Protein AF-A0AA37WNG5-F1 (afdb_monomer)

Structure (mmCIF, N/CA/C/O backbone):
data_AF-A0AA37WNG5-F1
#
_entry.id   AF-A0AA37WNG5-F1
#
loop_
_atom_site.group_PDB
_atom_site.id
_atom_site.type_symbol
_atom_site.label_atom_id
_atom_site.label_alt_id
_atom_site.label_comp_id
_atom_site.label_asym_id
_atom_site.label_entity_id
_atom_site.label_seq_id
_atom_site.pdbx_PDB_ins_code
_atom_site.Cartn_x
_atom_site.Cartn_y
_atom_site.Cartn_z
_atom_site.occupancy
_atom_site.B_iso_or_equiv
_atom_site.auth_seq_id
_atom_site.auth_comp_id
_atom_site.auth_asym_id
_atom_site.auth_atom_id
_atom_site.pdbx_PDB_model_num
ATOM 1 N N . MET A 1 1 ? 24.588 -10.123 -19.146 1.00 79.12 1 MET A N 1
ATOM 2 C CA . MET A 1 1 ? 23.438 -10.055 -18.215 1.00 79.12 1 MET A CA 1
ATOM 3 C C . MET A 1 1 ? 22.133 -10.043 -18.999 1.00 79.12 1 MET A C 1
ATOM 5 O O . MET A 1 1 ? 22.092 -9.426 -20.056 1.00 79.12 1 MET A O 1
ATOM 9 N N . TYR A 1 2 ? 21.085 -10.699 -18.495 1.00 84.25 2 TYR A N 1
ATOM 10 C CA . TYR A 1 2 ? 19.779 -10.773 -19.156 1.00 84.25 2 TYR A CA 1
ATOM 11 C C . TYR A 1 2 ? 18.662 -10.291 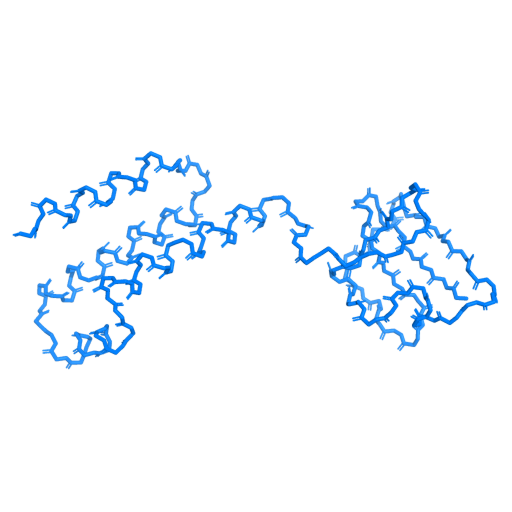-18.238 1.00 84.25 2 TYR A C 1
ATOM 13 O O . TYR A 1 2 ? 18.552 -10.750 -17.096 1.00 84.25 2 TYR A O 1
ATOM 21 N N . ILE A 1 3 ? 17.799 -9.425 -18.762 1.00 86.94 3 ILE A N 1
ATOM 22 C CA . ILE A 1 3 ? 16.523 -9.097 -18.126 1.00 86.94 3 ILE A CA 1
ATOM 23 C C . ILE A 1 3 ? 15.372 -9.620 -18.979 1.00 86.94 3 ILE A C 1
ATOM 25 O O . ILE A 1 3 ? 15.441 -9.645 -20.210 1.00 86.94 3 ILE A O 1
ATOM 29 N N . PHE A 1 4 ? 14.308 -10.025 -18.304 1.00 88.69 4 PHE A N 1
ATOM 30 C CA . PHE A 1 4 ? 13.057 -10.422 -18.918 1.00 88.69 4 PHE A CA 1
ATOM 31 C C . PHE A 1 4 ? 12.017 -9.347 -18.656 1.00 88.69 4 PHE A C 1
ATOM 33 O O . PHE A 1 4 ? 11.759 -9.002 -17.505 1.00 88.69 4 PHE A O 1
ATOM 40 N N . ILE A 1 5 ? 11.409 -8.843 -19.718 1.00 88.38 5 ILE A N 1
ATOM 41 C CA . ILE A 1 5 ? 10.372 -7.822 -19.653 1.00 88.38 5 ILE A CA 1
ATOM 42 C C . ILE A 1 5 ? 9.049 -8.492 -19.987 1.00 88.38 5 ILE A C 1
ATOM 44 O O . ILE A 1 5 ? 8.851 -9.009 -21.091 1.00 88.38 5 ILE A O 1
ATOM 48 N N . ASN A 1 6 ? 8.155 -8.489 -19.012 1.00 87.00 6 ASN A N 1
ATOM 49 C CA . ASN A 1 6 ? 6.788 -8.953 -19.160 1.00 87.00 6 ASN A CA 1
ATOM 50 C C . ASN A 1 6 ? 5.958 -7.978 -20.024 1.00 87.00 6 ASN A C 1
ATOM 52 O O . ASN A 1 6 ? 6.341 -6.816 -20.189 1.00 87.00 6 ASN A O 1
ATOM 56 N N . PRO A 1 7 ? 4.791 -8.403 -20.543 1.00 83.00 7 PRO A N 1
ATOM 57 C CA . PRO A 1 7 ? 3.894 -7.530 -21.309 1.00 83.00 7 PRO A CA 1
ATOM 58 C C . PRO A 1 7 ? 3.407 -6.288 -20.547 1.00 83.00 7 PRO A C 1
ATOM 60 O O . PRO A 1 7 ? 3.058 -5.285 -21.160 1.00 83.00 7 PRO A O 1
ATOM 63 N N . ASP A 1 8 ? 3.389 -6.346 -19.215 1.00 80.69 8 ASP A N 1
ATOM 64 C CA . ASP A 1 8 ? 3.041 -5.238 -18.316 1.00 80.69 8 ASP A CA 1
ATOM 65 C C . ASP A 1 8 ? 4.250 -4.350 -17.947 1.00 80.69 8 ASP A C 1
ATOM 67 O O . ASP A 1 8 ? 4.184 -3.555 -17.007 1.00 80.69 8 ASP A O 1
ATOM 71 N N . ASN A 1 9 ? 5.363 -4.507 -18.671 1.00 85.56 9 ASN A N 1
ATOM 72 C CA . ASN A 1 9 ? 6.658 -3.863 -18.447 1.00 85.56 9 ASN A CA 1
ATOM 73 C C . ASN A 1 9 ? 7.329 -4.192 -17.103 1.00 85.56 9 ASN A C 1
ATOM 75 O O . ASN A 1 9 ? 8.315 -3.543 -16.744 1.00 85.56 9 ASN A O 1
ATOM 79 N N . SER A 1 10 ? 6.854 -5.199 -16.358 1.00 85.25 10 SER A N 1
ATOM 80 C CA . SER A 1 10 ? 7.581 -5.715 -15.193 1.00 85.25 10 SER A CA 1
ATOM 81 C C . SER A 1 10 ? 8.849 -6.455 -15.586 1.00 85.25 10 SER A C 1
ATOM 83 O O . SER A 1 10 ? 8.888 -7.199 -16.567 1.00 85.25 10 SER A O 1
ATOM 85 N N . VAL A 1 11 ? 9.913 -6.192 -14.827 1.00 86.38 11 VAL A N 1
ATOM 86 C CA . VAL A 1 11 ? 11.249 -6.708 -15.103 1.00 86.38 11 VAL A CA 1
ATOM 87 C C . VAL A 1 11 ? 11.557 -7.837 -14.131 1.00 86.38 11 VAL A C 1
ATOM 89 O O . VAL A 1 11 ? 11.653 -7.641 -12.924 1.00 86.38 11 VAL A O 1
ATOM 92 N N . ASN A 1 12 ? 11.752 -9.026 -14.684 1.00 83.19 12 ASN A N 1
ATOM 93 C CA . ASN A 1 12 ? 12.340 -10.172 -14.007 1.00 83.19 12 ASN A CA 1
ATOM 94 C C . ASN A 1 12 ? 13.806 -10.312 -14.444 1.00 83.19 12 ASN A C 1
ATOM 96 O O . ASN A 1 12 ? 14.197 -9.841 -15.511 1.00 83.19 12 ASN A O 1
ATOM 100 N N . TYR A 1 13 ? 14.641 -10.977 -13.649 1.00 76.88 13 TYR A N 1
ATOM 101 C CA . TYR A 1 13 ? 16.070 -11.100 -13.951 1.00 76.88 13 TYR A CA 1
ATOM 102 C C . TYR A 1 13 ? 16.593 -12.531 -13.778 1.00 76.88 13 TYR A C 1
ATOM 104 O O . TYR A 1 13 ? 16.245 -13.230 -12.826 1.00 76.88 13 TYR A O 1
ATOM 112 N N . ALA A 1 14 ? 17.460 -12.978 -14.698 1.00 59.41 14 ALA A N 1
ATOM 113 C CA . ALA A 1 14 ? 18.185 -14.251 -14.593 1.00 59.41 14 ALA A CA 1
ATOM 114 C C . ALA A 1 14 ? 19.693 -14.037 -14.419 1.00 59.41 14 ALA A C 1
ATOM 116 O O . ALA A 1 14 ? 20.419 -13.905 -15.402 1.00 59.41 14 ALA A O 1
ATOM 117 N N . ASN A 1 15 ? 20.096 -14.006 -13.142 1.00 59.38 15 ASN A N 1
ATOM 118 C CA . ASN A 1 15 ? 21.279 -14.536 -12.415 1.00 59.38 15 ASN A CA 1
ATOM 119 C C . ASN A 1 15 ? 21.589 -13.573 -11.240 1.00 59.38 15 ASN A C 1
ATOM 121 O O . ASN A 1 15 ? 20.925 -12.551 -11.120 1.00 59.38 15 ASN A O 1
ATOM 125 N N . ASN A 1 16 ? 22.466 -13.830 -10.260 1.00 53.22 16 ASN A N 1
ATOM 126 C CA . ASN A 1 16 ? 22.386 -14.942 -9.290 1.00 53.22 16 ASN A CA 1
ATOM 127 C C . ASN A 1 16 ? 21.076 -14.920 -8.430 1.00 53.22 16 ASN A C 1
ATOM 129 O O . ASN A 1 16 ? 21.083 -15.317 -7.270 1.00 53.22 16 ASN A O 1
ATOM 133 N N . HIS A 1 17 ? 19.956 -14.529 -9.061 1.00 53.19 17 HIS A N 1
ATOM 134 C CA . HIS A 1 17 ? 18.540 -14.883 -8.843 1.00 53.19 17 HIS A CA 1
ATOM 135 C C . HIS A 1 17 ? 17.791 -14.214 -7.673 1.00 53.19 17 HIS A C 1
ATOM 137 O O . HIS A 1 17 ? 18.247 -14.234 -6.535 1.00 53.19 17 HIS A O 1
ATOM 143 N N . PRO A 1 18 ? 16.591 -13.653 -7.948 1.00 49.00 18 PRO A N 1
ATOM 144 C CA . PRO A 1 18 ? 15.394 -14.487 -8.107 1.00 49.00 18 PRO A CA 1
ATOM 145 C C . PRO A 1 18 ? 14.691 -14.376 -9.471 1.00 49.00 18 PRO A C 1
ATOM 147 O O . PRO A 1 18 ? 14.339 -13.299 -9.937 1.00 49.00 18 PRO A O 1
ATOM 150 N N . VAL A 1 19 ? 14.376 -15.552 -10.019 1.00 54.31 19 VAL A N 1
ATOM 151 C CA . VAL A 1 19 ? 13.131 -15.840 -10.752 1.00 54.31 19 VAL A CA 1
ATOM 152 C C . VAL A 1 19 ? 12.179 -16.316 -9.638 1.00 54.31 19 VAL A C 1
ATOM 154 O O . VAL A 1 19 ? 12.564 -17.184 -8.863 1.00 54.31 19 VAL A O 1
ATOM 157 N N . ASN A 1 20 ? 10.990 -15.774 -9.379 1.00 56.88 20 ASN A N 1
ATOM 158 C CA . ASN A 1 20 ? 9.852 -15.722 -10.283 1.00 56.88 20 ASN A CA 1
ATOM 159 C C . ASN A 1 20 ? 8.750 -14.832 -9.656 1.00 56.88 20 ASN A C 1
ATOM 161 O O . ASN A 1 20 ? 7.797 -15.349 -9.067 1.00 56.88 20 ASN A O 1
ATOM 165 N N . TRP A 1 21 ? 8.872 -13.501 -9.719 1.00 54.78 21 TRP A N 1
ATOM 166 C CA . TRP A 1 21 ? 7.716 -12.646 -9.432 1.00 54.78 21 TRP A CA 1
ATOM 167 C C . TRP A 1 21 ? 6.957 -12.445 -10.744 1.00 54.78 21 TRP A C 1
ATOM 169 O O . TRP A 1 21 ? 7.257 -11.555 -11.534 1.00 54.78 21 TRP A O 1
ATOM 179 N N . HIS A 1 22 ? 5.977 -13.319 -10.985 1.00 67.69 22 HIS A N 1
ATOM 180 C CA . HIS A 1 22 ? 5.008 -13.160 -12.073 1.00 67.69 22 HIS A CA 1
ATOM 181 C C . HIS A 1 22 ? 5.631 -13.160 -13.489 1.00 67.69 22 HIS A C 1
ATOM 183 O O . HIS A 1 22 ? 5.378 -12.266 -14.293 1.00 67.69 22 HIS A O 1
ATOM 189 N N . LEU A 1 23 ? 6.463 -14.154 -13.823 1.00 74.19 23 LEU A N 1
ATOM 190 C CA . LEU A 1 23 ? 6.971 -14.302 -15.192 1.00 74.19 23 LEU A CA 1
ATOM 191 C C . LEU A 1 23 ? 5.853 -14.769 -16.142 1.00 74.19 23 LEU A C 1
ATOM 193 O O . LEU A 1 23 ? 5.313 -15.871 -15.993 1.00 74.19 23 LEU A O 1
ATOM 197 N N . PHE A 1 24 ? 5.538 -13.960 -17.151 1.00 72.00 24 PHE A N 1
ATOM 198 C CA . PHE A 1 24 ? 4.624 -14.350 -18.222 1.00 72.00 24 PHE A CA 1
ATOM 199 C C . PHE A 1 24 ? 5.386 -15.149 -19.283 1.00 72.00 24 PHE A C 1
ATOM 201 O O . PHE A 1 24 ? 6.458 -14.752 -19.722 1.00 72.00 24 PHE A O 1
ATOM 208 N N . HIS A 1 25 ? 4.846 -16.292 -19.706 1.00 73.62 25 HIS A N 1
ATOM 209 C CA . HIS A 1 25 ? 5.500 -17.135 -20.719 1.00 73.62 25 HIS A CA 1
ATOM 210 C C . HIS A 1 25 ? 5.160 -16.692 -22.152 1.00 73.62 25 HIS A C 1
ATOM 212 O O . HIS A 1 25 ? 5.855 -17.057 -23.096 1.00 73.62 25 HIS A O 1
ATOM 218 N N . GLU A 1 26 ? 4.114 -15.880 -22.310 1.00 76.25 26 GLU A N 1
ATOM 219 C CA . GLU A 1 26 ? 3.682 -15.305 -23.582 1.00 76.25 26 GLU A CA 1
ATOM 220 C C . GLU A 1 26 ? 3.963 -13.799 -23.607 1.00 76.25 26 GLU A C 1
ATOM 222 O O . GLU A 1 26 ? 3.748 -13.101 -22.618 1.00 76.25 26 GLU A O 1
ATOM 227 N N . GLY A 1 27 ? 4.459 -13.293 -24.742 1.00 78.88 27 GLY A N 1
ATOM 228 C CA . GLY A 1 27 ? 4.774 -11.869 -24.920 1.00 78.88 27 GLY A CA 1
ATOM 229 C C . GLY A 1 27 ? 6.012 -11.377 -24.158 1.00 78.88 27 GLY A C 1
ATOM 230 O O . GLY A 1 27 ? 6.262 -10.174 -24.122 1.00 78.88 27 GLY A O 1
ATOM 231 N N . LEU A 1 28 ? 6.790 -12.291 -23.570 1.00 85.44 28 LEU A N 1
ATOM 232 C CA . LEU A 1 28 ? 8.033 -11.974 -22.878 1.00 85.44 28 LEU A CA 1
ATOM 233 C C . LEU A 1 28 ? 9.088 -11.452 -23.854 1.00 85.44 28 LEU A C 1
ATOM 235 O O . LEU A 1 28 ? 9.323 -12.040 -24.914 1.00 85.44 28 LEU A O 1
ATOM 239 N N . ARG A 1 29 ? 9.777 -10.384 -23.461 1.00 87.94 29 ARG A N 1
ATOM 240 C CA . ARG A 1 29 ? 10.912 -9.837 -24.204 1.00 87.94 29 ARG A CA 1
ATOM 241 C C . ARG A 1 29 ? 12.195 -10.039 -23.419 1.00 87.94 29 ARG A C 1
ATOM 243 O O . ARG A 1 29 ? 12.242 -9.802 -22.216 1.00 87.94 29 ARG A O 1
ATOM 250 N N . LEU A 1 30 ? 13.231 -10.490 -24.114 1.00 87.62 30 LEU A N 1
ATOM 251 C CA . LEU A 1 30 ? 14.564 -10.684 -23.562 1.00 87.62 30 LEU A CA 1
ATOM 252 C C . LEU A 1 30 ? 15.454 -9.538 -24.031 1.00 87.62 30 LEU A C 1
ATOM 254 O O . LEU A 1 30 ? 15.569 -9.316 -25.236 1.00 87.62 30 LEU A O 1
ATOM 258 N N . ILE A 1 31 ? 16.101 -8.851 -23.091 1.00 87.88 31 ILE A N 1
ATOM 259 C CA . ILE A 1 31 ? 17.141 -7.870 -23.407 1.00 87.88 31 ILE A CA 1
ATOM 260 C C . ILE A 1 31 ? 18.465 -8.350 -22.828 1.00 87.88 31 ILE A C 1
ATOM 262 O O . ILE A 1 31 ? 18.566 -8.691 -21.645 1.00 87.88 31 ILE A O 1
ATOM 266 N N . GLU A 1 32 ? 19.476 -8.382 -23.691 1.00 86.69 32 GLU A N 1
ATOM 267 C CA . GLU A 1 32 ? 20.839 -8.771 -23.358 1.00 86.69 32 GLU A CA 1
ATOM 268 C C . GLU A 1 32 ? 21.732 -7.539 -23.199 1.00 86.69 32 GLU A C 1
ATOM 270 O O . GLU A 1 32 ? 21.809 -6.678 -24.074 1.00 86.69 32 GLU A O 1
ATOM 275 N N . PHE A 1 33 ? 22.457 -7.503 -22.085 1.00 85.19 33 PHE A N 1
ATOM 276 C CA . PHE A 1 33 ? 23.516 -6.543 -21.807 1.00 85.19 33 PHE A CA 1
ATOM 277 C C . PHE A 1 33 ? 24.850 -7.298 -21.724 1.00 85.19 33 PHE A C 1
ATOM 279 O O . PHE A 1 33 ? 25.148 -7.881 -20.676 1.00 85.19 33 PHE A O 1
ATOM 286 N N . PRO A 1 34 ? 25.638 -7.348 -22.813 1.00 80.75 34 PRO A N 1
ATOM 287 C CA . PRO A 1 34 ? 26.816 -8.215 -22.900 1.00 80.75 34 PRO A CA 1
ATOM 288 C C . PRO A 1 34 ? 27.965 -7.799 -21.969 1.00 80.75 34 PRO A C 1
ATOM 290 O O . PRO A 1 34 ? 28.730 -8.657 -21.544 1.00 80.75 34 PRO A O 1
ATOM 293 N N . GLU A 1 35 ? 28.054 -6.518 -21.598 1.00 85.19 35 GLU A N 1
ATOM 294 C CA . GLU A 1 35 ? 29.170 -5.956 -20.813 1.00 85.19 35 GLU A CA 1
ATOM 295 C C . GLU A 1 35 ? 28.726 -5.288 -19.499 1.00 85.19 35 GLU A C 1
ATOM 297 O O . GLU A 1 35 ? 29.477 -4.504 -18.928 1.00 85.19 35 GLU A O 1
ATOM 302 N N . LYS A 1 36 ? 27.501 -5.556 -19.025 1.00 83.94 36 LYS A N 1
ATOM 303 C CA . LYS A 1 36 ? 26.988 -4.997 -17.763 1.00 83.94 36 LYS A CA 1
ATOM 304 C C . LYS A 1 36 ? 26.659 -6.087 -16.754 1.00 83.94 36 LYS A C 1
ATOM 306 O O . LYS A 1 36 ? 26.110 -7.132 -17.118 1.00 83.94 36 LYS A O 1
ATOM 311 N N . GLU A 1 37 ? 26.908 -5.794 -15.487 1.00 84.12 37 GLU A N 1
ATOM 312 C CA . GLU A 1 37 ? 26.489 -6.590 -14.335 1.00 84.12 37 GLU A CA 1
ATOM 313 C C . GLU A 1 37 ? 25.042 -6.275 -13.911 1.00 84.12 37 GLU A C 1
ATOM 315 O O . GLU A 1 37 ? 24.493 -5.216 -14.224 1.00 84.12 37 GLU A O 1
ATOM 320 N N . LEU A 1 38 ? 24.409 -7.183 -13.151 1.00 79.00 38 LEU A N 1
ATOM 321 C CA . LEU A 1 38 ? 23.027 -7.014 -12.654 1.00 79.00 38 LEU A CA 1
ATOM 322 C C . LEU A 1 38 ? 22.838 -5.671 -11.933 1.00 79.00 38 LEU A C 1
ATOM 324 O O . LEU A 1 38 ? 21.873 -4.962 -12.205 1.00 79.00 38 LEU A O 1
ATOM 328 N N . PHE A 1 39 ? 23.767 -5.308 -11.045 1.00 80.69 39 PHE A N 1
ATOM 329 C CA . PHE A 1 39 ? 23.694 -4.066 -10.273 1.00 80.69 39 PHE A CA 1
ATOM 330 C C . PHE A 1 39 ? 23.826 -2.810 -11.151 1.00 80.69 39 PHE A C 1
ATOM 332 O O . PHE A 1 39 ? 23.270 -1.766 -10.832 1.00 80.69 39 PHE A O 1
ATOM 339 N N . GLU A 1 40 ? 24.510 -2.882 -12.289 1.00 83.12 40 GLU A N 1
ATOM 340 C CA . GLU A 1 40 ? 24.621 -1.734 -13.199 1.00 83.12 40 GLU A CA 1
ATOM 341 C C . GLU A 1 40 ? 23.328 -1.496 -13.987 1.00 83.12 40 GLU A C 1
ATOM 343 O O . GLU A 1 40 ? 23.053 -0.373 -14.406 1.00 83.12 40 GLU A O 1
ATOM 348 N N . VAL A 1 41 ? 22.532 -2.552 -14.182 1.00 85.12 41 VAL A N 1
ATOM 349 C CA . VAL A 1 41 ? 21.280 -2.512 -14.949 1.00 85.12 41 VAL A CA 1
ATOM 350 C C . VAL A 1 41 ? 20.074 -2.284 -14.039 1.00 85.12 41 VAL A C 1
ATOM 352 O O . VAL A 1 41 ? 19.274 -1.389 -14.289 1.00 85.12 41 VAL A O 1
ATOM 355 N N . VAL A 1 42 ? 19.944 -3.086 -12.982 1.00 83.12 42 VAL A N 1
ATOM 356 C CA . VAL A 1 42 ? 18.782 -3.121 -12.076 1.00 83.12 42 VAL A CA 1
ATOM 357 C C . VAL A 1 42 ? 19.066 -2.398 -10.756 1.00 83.12 42 VAL A C 1
ATOM 359 O O . VAL A 1 42 ? 18.133 -2.038 -10.042 1.00 83.12 42 VAL A O 1
ATOM 362 N N . LYS A 1 43 ? 20.337 -2.115 -10.435 1.00 83.62 43 LYS A N 1
ATOM 363 C CA . LYS A 1 43 ? 20.750 -1.518 -9.152 1.00 83.62 43 LYS A CA 1
ATOM 364 C C . LYS A 1 43 ? 20.331 -2.437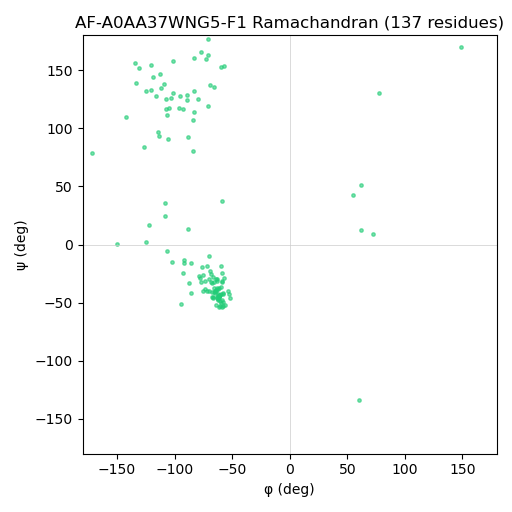 -8.001 1.00 83.62 43 LYS A C 1
ATOM 366 O O . LYS A 1 43 ? 20.562 -3.640 -8.079 1.00 83.62 43 LYS A O 1
ATOM 371 N N . ASP A 1 44 ? 19.739 -1.882 -6.952 1.00 81.00 44 ASP A N 1
ATOM 372 C CA . ASP A 1 44 ? 19.226 -2.616 -5.788 1.00 81.00 44 ASP A CA 1
ATOM 373 C C . ASP A 1 44 ? 17.684 -2.639 -5.787 1.00 81.00 44 ASP A C 1
ATOM 375 O O . ASP A 1 44 ? 17.041 -2.472 -4.754 1.00 81.00 44 ASP A O 1
ATOM 379 N N . ILE A 1 45 ? 17.075 -2.731 -6.978 1.00 79.44 45 ILE A N 1
ATOM 380 C CA . ILE A 1 45 ? 15.619 -2.704 -7.161 1.00 79.44 45 ILE A CA 1
ATOM 381 C C . ILE A 1 45 ? 15.088 -4.149 -7.163 1.00 79.44 45 ILE A C 1
ATOM 383 O O . ILE A 1 45 ? 15.429 -4.909 -8.071 1.00 79.44 45 ILE A O 1
ATOM 387 N N . PRO A 1 46 ? 14.235 -4.540 -6.198 1.00 77.75 46 PRO A N 1
ATOM 388 C CA . PRO A 1 46 ? 13.576 -5.850 -6.197 1.00 77.75 46 PRO A CA 1
ATOM 389 C C . PRO A 1 46 ? 12.702 -6.076 -7.447 1.00 77.75 46 PRO A C 1
ATOM 391 O O . PRO A 1 46 ? 12.159 -5.097 -7.974 1.00 77.75 46 PRO A O 1
ATOM 394 N N . PRO A 1 47 ? 12.473 -7.326 -7.914 1.00 79.38 47 PRO A N 1
ATOM 395 C CA . PRO A 1 47 ? 11.734 -7.560 -9.157 1.00 79.38 47 PRO A CA 1
ATOM 396 C C . PRO A 1 47 ? 10.283 -7.066 -9.078 1.00 79.38 47 PRO A C 1
ATOM 398 O O . PRO A 1 47 ? 9.718 -6.625 -10.078 1.00 79.38 47 PRO A O 1
ATOM 401 N N . GLU A 1 48 ? 9.673 -7.069 -7.888 1.00 73.69 48 GLU A N 1
ATOM 402 C CA . GLU A 1 48 ? 8.322 -6.542 -7.678 1.00 73.69 48 GLU A CA 1
AT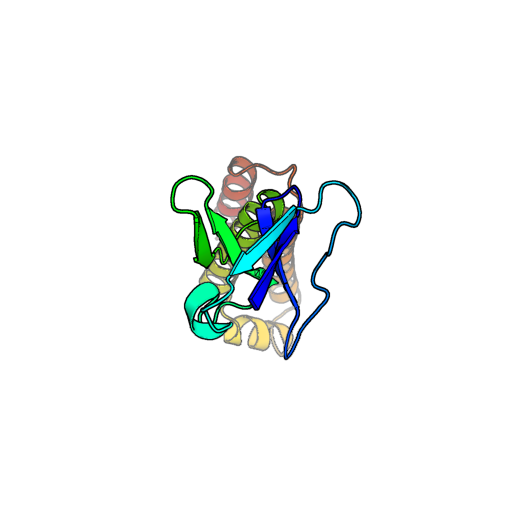OM 403 C C . GLU A 1 48 ? 8.189 -5.057 -8.057 1.00 73.69 48 GLU A C 1
ATOM 405 O O . GLU A 1 48 ? 7.141 -4.647 -8.574 1.00 73.69 48 GLU A O 1
ATOM 410 N N . TYR A 1 49 ? 9.267 -4.285 -7.892 1.00 79.38 49 TYR A N 1
ATOM 411 C CA . TYR A 1 49 ? 9.324 -2.847 -8.152 1.00 79.38 49 TYR A CA 1
ATOM 412 C C . TYR A 1 49 ? 10.108 -2.498 -9.420 1.00 79.38 49 TYR A C 1
ATOM 414 O O . TYR A 1 49 ? 10.125 -1.339 -9.821 1.00 79.38 49 TYR A O 1
ATOM 422 N N . ALA A 1 50 ? 10.745 -3.466 -10.076 1.00 86.19 50 ALA A N 1
ATOM 423 C CA . ALA A 1 50 ? 11.520 -3.224 -11.285 1.00 86.19 50 ALA A CA 1
ATOM 424 C C . ALA A 1 50 ? 10.602 -3.105 -12.512 1.00 86.19 50 ALA A C 1
ATOM 426 O O . ALA A 1 50 ? 9.788 -3.993 -12.801 1.00 86.19 50 ALA A O 1
ATOM 427 N N . ARG A 1 51 ? 10.718 -1.998 -13.247 1.00 86.62 51 ARG A N 1
ATOM 428 C CA . ARG A 1 51 ? 9.984 -1.748 -14.497 1.00 86.62 51 ARG A CA 1
ATOM 429 C C . ARG A 1 51 ? 10.925 -1.273 -15.595 1.00 86.62 51 ARG A C 1
ATOM 431 O O . ARG A 1 51 ? 11.961 -0.684 -15.300 1.00 86.62 51 ARG A O 1
ATOM 438 N N . TRP A 1 52 ? 10.557 -1.554 -16.840 1.00 90.69 52 TRP A N 1
ATOM 439 C CA . TRP A 1 52 ? 11.311 -1.155 -18.026 1.00 90.69 52 TRP A CA 1
ATOM 440 C C . TRP A 1 52 ? 10.770 0.146 -18.618 1.00 90.69 52 TRP A C 1
ATOM 442 O O . TRP A 1 52 ? 9.571 0.248 -18.887 1.00 90.69 52 TRP A O 1
ATOM 452 N N . ASP A 1 53 ? 11.655 1.116 -18.833 1.00 87.12 53 ASP A N 1
ATOM 453 C CA . ASP A 1 53 ? 11.384 2.332 -19.598 1.00 87.12 53 ASP A CA 1
ATOM 454 C C . ASP A 1 53 ? 11.859 2.141 -21.047 1.00 87.12 53 ASP A C 1
ATOM 456 O O . ASP A 1 53 ? 13.048 1.944 -21.297 1.00 87.12 53 ASP A O 1
ATOM 460 N N . GLU A 1 54 ? 10.936 2.190 -22.010 1.00 85.44 54 GLU A N 1
ATOM 461 C CA . GLU A 1 54 ? 11.272 2.022 -23.429 1.00 85.44 54 GLU A CA 1
ATOM 462 C C . GLU A 1 54 ? 11.986 3.220 -24.044 1.00 85.44 54 GLU A C 1
ATOM 464 O O . GLU A 1 54 ? 12.784 3.047 -24.965 1.00 85.44 54 GLU A O 1
ATOM 469 N N . GLU A 1 55 ? 11.705 4.433 -23.580 1.00 83.94 55 GLU A N 1
ATOM 470 C CA . GLU A 1 55 ? 12.305 5.636 -24.153 1.00 83.94 55 GLU A CA 1
ATOM 471 C C . GLU A 1 55 ? 13.756 5.772 -23.696 1.00 83.94 55 GLU A C 1
ATOM 473 O O . GLU A 1 55 ? 14.635 6.119 -24.488 1.00 83.94 55 GLU A O 1
ATOM 478 N N . LEU A 1 56 ? 14.008 5.449 -22.426 1.00 84.88 56 LEU A N 1
ATOM 479 C CA . LEU A 1 56 ? 15.328 5.544 -21.808 1.00 84.88 56 LEU A CA 1
ATOM 480 C C . LEU A 1 56 ? 16.135 4.245 -21.900 1.00 84.88 56 LEU A C 1
ATOM 482 O O . LEU A 1 56 ? 17.349 4.285 -21.724 1.00 84.88 56 LEU A O 1
ATOM 486 N N . GLN A 1 57 ? 15.491 3.116 -22.213 1.00 87.31 57 GLN A N 1
ATOM 487 C CA . GLN A 1 57 ? 16.100 1.779 -22.230 1.00 87.31 57 GLN A CA 1
ATOM 488 C C . GLN A 1 57 ? 16.764 1.427 -20.883 1.00 87.31 57 GLN A C 1
ATOM 490 O O . GLN A 1 57 ? 17.874 0.885 -20.828 1.00 87.31 57 GLN A O 1
ATOM 495 N N . GLU A 1 58 ? 16.084 1.752 -19.780 1.00 88.44 58 GLU A N 1
ATOM 496 C CA . GLU A 1 58 ? 16.590 1.597 -18.413 1.00 88.44 58 GLU A CA 1
ATOM 497 C C . GLU A 1 58 ? 15.554 0.975 -17.465 1.00 88.44 58 GLU A C 1
ATOM 499 O O . GLU A 1 58 ? 14.342 1.062 -17.674 1.00 88.44 58 GLU A O 1
ATOM 504 N N . VAL A 1 59 ? 16.044 0.351 -16.383 1.00 88.06 59 VAL A N 1
ATOM 505 C CA . VAL A 1 59 ? 15.198 -0.150 -15.293 1.00 88.06 59 VAL A CA 1
ATOM 506 C C . VAL A 1 59 ? 15.004 0.941 -14.244 1.00 88.06 59 VAL A C 1
ATOM 508 O O . VAL A 1 59 ? 15.974 1.506 -13.729 1.00 88.06 59 VAL A O 1
ATOM 511 N N . TYR A 1 60 ? 13.751 1.197 -13.878 1.00 86.50 60 TYR A N 1
ATOM 512 C CA . TYR A 1 60 ? 13.393 2.152 -12.832 1.00 86.50 60 TYR A CA 1
ATOM 513 C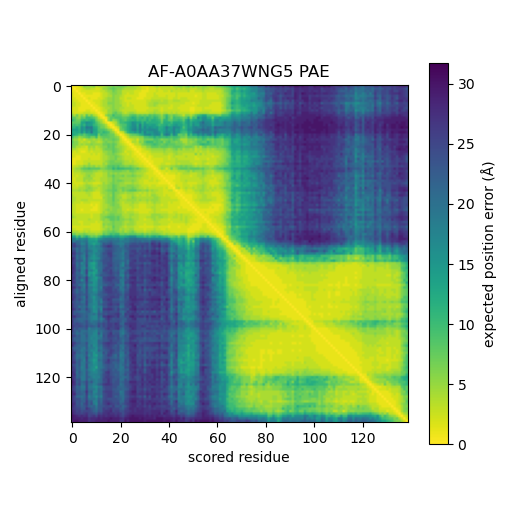 C . TYR A 1 60 ? 12.607 1.490 -11.696 1.00 86.50 60 TYR A C 1
ATOM 515 O O . TYR A 1 60 ? 11.962 0.453 -11.867 1.00 86.50 60 TYR A O 1
ATOM 523 N N . HIS A 1 61 ? 12.695 2.095 -10.507 1.00 83.19 61 HIS A N 1
ATOM 524 C CA . HIS A 1 61 ? 11.995 1.637 -9.312 1.00 83.19 61 HIS A CA 1
ATOM 525 C C . HIS A 1 61 ? 10.576 2.206 -9.325 1.00 83.19 61 HIS A C 1
ATOM 527 O O . HIS A 1 61 ? 10.374 3.395 -9.077 1.00 83.19 61 HIS A O 1
ATOM 533 N N . ALA A 1 62 ? 9.593 1.356 -9.588 1.00 78.94 62 ALA A N 1
ATOM 534 C CA . ALA A 1 62 ? 8.175 1.659 -9.501 1.00 78.94 62 ALA A CA 1
ATOM 535 C C . ALA A 1 62 ? 7.598 0.991 -8.239 1.00 78.94 62 ALA A C 1
ATOM 537 O O . ALA A 1 62 ? 7.150 -0.156 -8.317 1.00 78.94 62 ALA A O 1
ATOM 538 N N . PRO A 1 63 ? 7.583 1.679 -7.077 1.00 61.19 63 PRO A N 1
ATOM 539 C CA . PRO A 1 63 ? 7.097 1.096 -5.821 1.00 61.19 63 PRO A CA 1
ATOM 540 C C . PRO A 1 63 ? 5.628 0.644 -5.887 1.00 61.19 63 PRO A C 1
ATOM 542 O O . PRO A 1 63 ? 5.186 -0.169 -5.082 1.00 61.19 63 PRO A O 1
ATOM 545 N N . ASP A 1 64 ? 4.878 1.151 -6.866 1.00 56.84 64 ASP A N 1
ATOM 546 C CA . ASP A 1 64 ? 3.430 1.242 -6.769 1.00 56.84 64 ASP A CA 1
ATOM 547 C C . ASP A 1 64 ? 2.656 0.563 -7.912 1.00 56.84 64 ASP A C 1
ATOM 549 O O . ASP A 1 64 ? 1.431 0.617 -7.949 1.00 56.84 64 ASP A O 1
ATOM 553 N N . PHE A 1 65 ? 3.302 -0.091 -8.878 1.00 52.84 65 PHE A N 1
ATOM 554 C CA . PHE A 1 65 ? 2.606 -0.405 -10.133 1.00 52.84 65 PHE A CA 1
ATOM 555 C C . PHE A 1 65 ? 1.759 -1.692 -10.106 1.00 52.84 65 PHE A C 1
ATOM 557 O O . PHE A 1 65 ? 2.160 -2.741 -10.612 1.00 52.84 65 PHE A O 1
ATOM 564 N N . LEU A 1 66 ? 0.557 -1.556 -9.538 1.00 52.53 66 LEU A N 1
ATOM 565 C CA . LEU A 1 66 ? -0.705 -2.190 -9.935 1.00 52.53 66 LEU A CA 1
ATOM 566 C C . LEU A 1 66 ? -1.790 -1.106 -9.722 1.00 52.53 66 LEU A C 1
ATOM 568 O O . LEU A 1 66 ? -2.055 -0.789 -8.564 1.00 52.53 66 LEU A O 1
ATOM 572 N N . PRO A 1 67 ? -2.405 -0.510 -10.765 1.00 49.59 67 PRO A N 1
ATOM 573 C CA . PRO A 1 67 ? -3.305 0.649 -10.619 1.00 49.59 67 PRO A CA 1
ATOM 574 C C . PRO A 1 67 ? -4.441 0.433 -9.605 1.00 49.59 67 PRO A C 1
ATOM 576 O O . PRO A 1 67 ? -4.712 1.289 -8.768 1.00 49.59 67 PRO A O 1
ATOM 579 N N . GLU A 1 68 ? -5.031 -0.763 -9.597 1.00 50.12 68 GLU A N 1
ATOM 580 C CA . GLU A 1 68 ? -6.057 -1.153 -8.622 1.00 50.12 68 GLU A CA 1
ATOM 581 C C . GLU A 1 68 ? -5.505 -1.279 -7.192 1.00 50.12 68 GLU A C 1
ATOM 583 O O . GLU A 1 68 ? -6.200 -0.970 -6.224 1.00 50.12 68 GLU A O 1
ATOM 588 N N . LYS A 1 69 ? -4.240 -1.697 -7.028 1.00 53.12 69 LYS A N 1
ATOM 589 C CA . LYS A 1 69 ? -3.590 -1.763 -5.709 1.00 53.12 69 LYS A CA 1
ATOM 590 C C . LYS A 1 69 ? -3.127 -0.396 -5.213 1.00 53.12 69 LYS A C 1
ATOM 592 O O . LYS A 1 69 ? -3.093 -0.206 -4.005 1.00 53.12 69 LYS A O 1
ATOM 597 N N . LEU A 1 70 ? -2.802 0.537 -6.104 1.00 53.94 70 LEU A N 1
ATOM 598 C CA . LEU A 1 70 ? -2.472 1.927 -5.781 1.00 53.94 70 LEU A CA 1
ATOM 599 C C . LEU A 1 70 ? -3.648 2.628 -5.106 1.00 53.94 70 LEU A C 1
ATOM 601 O O . LEU A 1 70 ? -3.519 3.111 -3.981 1.00 53.94 70 LEU A O 1
ATOM 605 N N . GLU A 1 71 ? -4.819 2.594 -5.744 1.00 59.56 71 GLU A N 1
ATOM 606 C CA . GLU A 1 71 ? -6.029 3.162 -5.148 1.00 59.56 71 GLU A CA 1
ATOM 607 C C . GLU A 1 71 ? -6.432 2.428 -3.867 1.00 59.56 71 GLU A C 1
ATOM 609 O O . GLU A 1 71 ? -6.799 3.059 -2.877 1.00 59.56 71 GLU A O 1
ATOM 614 N N . LEU A 1 72 ? -6.302 1.097 -3.829 1.00 62.97 72 LEU A N 1
ATOM 615 C CA . LEU A 1 72 ? -6.568 0.320 -2.617 1.00 62.97 72 LEU A CA 1
ATOM 616 C C . LEU A 1 72 ? -5.636 0.706 -1.463 1.00 62.97 72 LEU A C 1
ATOM 618 O O . LEU A 1 72 ? -6.078 0.837 -0.320 1.00 62.97 72 LEU A O 1
ATOM 622 N N . ASN A 1 73 ? -4.343 0.866 -1.741 1.00 71.12 73 ASN A N 1
ATOM 623 C CA . ASN A 1 73 ? -3.347 1.238 -0.744 1.00 71.12 73 ASN A CA 1
ATOM 624 C C . ASN A 1 73 ? -3.613 2.643 -0.215 1.00 71.12 73 ASN A C 1
ATOM 626 O O . ASN A 1 73 ? -3.553 2.847 0.998 1.00 71.12 73 ASN A O 1
ATOM 630 N N . GLU A 1 74 ? -3.995 3.571 -1.088 1.00 76.81 74 GLU A N 1
ATOM 631 C CA . GLU A 1 74 ? -4.335 4.931 -0.692 1.00 76.81 74 GLU A CA 1
ATOM 632 C C . GLU A 1 74 ? -5.607 4.972 0.162 1.00 76.81 74 GLU A C 1
ATOM 634 O O . GLU A 1 74 ? -5.612 5.548 1.251 1.00 76.81 74 GLU A O 1
ATOM 639 N N . ARG A 1 75 ? -6.663 4.256 -0.234 1.00 83.88 75 ARG A N 1
ATOM 640 C CA . ARG A 1 75 ? -7.891 4.126 0.571 1.00 83.88 75 ARG A CA 1
ATOM 641 C C . ARG A 1 75 ? -7.610 3.492 1.931 1.00 83.88 75 ARG A C 1
ATOM 643 O O . ARG A 1 75 ? -8.104 3.958 2.957 1.00 83.88 75 ARG A O 1
ATOM 650 N N . ARG A 1 76 ? -6.780 2.448 1.979 1.00 83.38 76 ARG A N 1
ATOM 651 C CA . ARG A 1 76 ? -6.363 1.806 3.238 1.00 83.38 76 ARG A CA 1
ATOM 652 C C . ARG A 1 76 ? -5.524 2.734 4.111 1.00 83.38 76 ARG A C 1
ATOM 654 O O . ARG A 1 76 ? -5.681 2.697 5.336 1.00 83.38 76 ARG A O 1
ATOM 661 N N . ARG A 1 77 ? -4.658 3.555 3.511 1.00 83.88 77 ARG A N 1
ATOM 662 C CA . ARG A 1 77 ? -3.866 4.578 4.206 1.00 83.88 77 ARG A CA 1
ATOM 6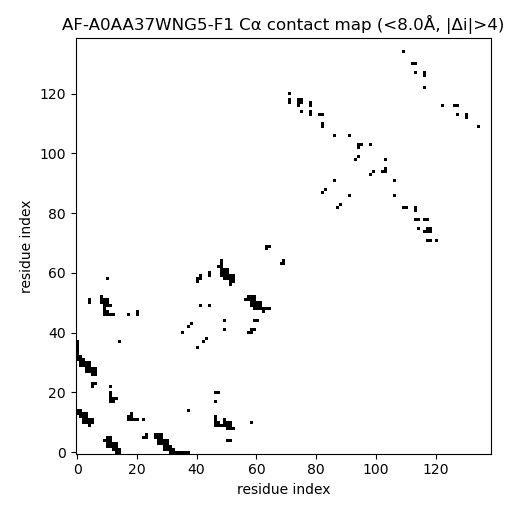63 C C . ARG A 1 77 ? -4.781 5.634 4.819 1.00 83.88 77 ARG A C 1
ATOM 665 O O . ARG A 1 77 ? -4.721 5.836 6.031 1.00 83.88 77 ARG A O 1
ATOM 672 N N . LEU A 1 78 ? -5.687 6.205 4.028 1.00 85.62 78 LEU A N 1
ATOM 673 C CA . LEU A 1 78 ? -6.662 7.202 4.479 1.00 85.62 78 LEU A CA 1
ATOM 674 C C . LEU A 1 78 ? -7.552 6.659 5.602 1.00 85.62 78 LEU A C 1
ATOM 676 O O . LEU A 1 78 ? -7.666 7.280 6.658 1.00 85.62 78 LEU A O 1
ATOM 680 N N . ALA A 1 79 ? -8.111 5.457 5.439 1.00 87.44 79 ALA A N 1
ATOM 681 C CA . ALA A 1 79 ? -8.907 4.816 6.484 1.00 87.44 79 ALA A CA 1
ATOM 682 C C . ALA A 1 79 ? -8.107 4.639 7.785 1.00 87.44 79 ALA A C 1
ATOM 684 O O . ALA A 1 79 ? -8.613 4.920 8.872 1.00 87.44 79 ALA A O 1
ATOM 685 N N . ARG A 1 80 ? -6.838 4.221 7.698 1.00 86.81 80 ARG A N 1
ATOM 686 C CA . ARG A 1 80 ? -5.964 4.086 8.872 1.00 86.81 80 ARG A CA 1
ATOM 687 C C . ARG A 1 80 ? -5.729 5.426 9.564 1.00 86.81 80 ARG A C 1
ATOM 689 O O . ARG A 1 80 ? -5.795 5.476 10.791 1.00 86.81 80 ARG A O 1
ATOM 696 N N . GLU A 1 81 ? -5.460 6.483 8.810 1.00 86.75 81 GLU A N 1
ATOM 697 C CA . GLU A 1 81 ? -5.235 7.826 9.355 1.00 86.75 81 GLU A CA 1
ATOM 698 C C . GLU A 1 81 ? -6.471 8.345 10.093 1.00 86.75 81 GLU A C 1
ATOM 700 O O . GLU A 1 81 ? -6.358 8.802 11.234 1.00 86.75 81 GLU A O 1
ATOM 705 N N . ARG A 1 82 ? -7.663 8.177 9.509 1.00 89.56 82 ARG A N 1
ATOM 706 C CA . ARG A 1 82 ? -8.935 8.554 10.146 1.00 89.56 82 ARG A CA 1
ATOM 707 C C . ARG A 1 82 ? -9.237 7.737 11.400 1.00 89.56 82 ARG A C 1
ATOM 709 O O . ARG A 1 82 ? -9.654 8.302 12.413 1.00 89.56 82 ARG A O 1
ATOM 716 N N . ILE A 1 83 ? -8.982 6.427 11.367 1.00 90.94 83 ILE A N 1
ATOM 717 C CA . ILE A 1 83 ? -9.128 5.546 12.535 1.00 90.94 83 ILE A CA 1
ATOM 718 C C . ILE A 1 83 ? -8.212 5.991 13.669 1.00 90.94 83 ILE A C 1
ATOM 720 O O . ILE A 1 83 ? -8.677 6.211 14.787 1.00 90.94 83 ILE A O 1
ATOM 724 N N . VAL A 1 84 ? -6.921 6.154 13.389 1.00 89.38 84 VAL A N 1
ATOM 725 C CA . VAL A 1 84 ? -5.921 6.475 14.414 1.00 89.38 84 VAL A CA 1
ATOM 726 C C . VAL A 1 84 ? -6.095 7.898 14.950 1.00 89.38 84 VAL A C 1
ATOM 728 O O . VAL A 1 84 ? -5.819 8.124 16.125 1.00 89.38 84 VAL A O 1
ATOM 731 N N . SER A 1 85 ? -6.600 8.835 14.143 1.00 88.56 85 SER A N 1
ATOM 732 C CA . SER A 1 85 ? -6.914 10.198 14.588 1.00 88.56 85 SER A CA 1
ATOM 733 C C . SER A 1 85 ? -7.989 10.223 15.685 1.00 88.56 85 SER A C 1
ATOM 735 O O . SER A 1 85 ? -7.812 10.891 16.705 1.00 88.56 85 SER A O 1
ATOM 737 N N . LYS A 1 86 ? -9.078 9.453 15.533 1.00 90.38 86 LYS A N 1
ATOM 738 C CA . LYS A 1 86 ? -10.185 9.415 16.513 1.00 90.38 86 LYS A CA 1
ATOM 739 C C . LYS A 1 86 ? -9.945 8.423 17.656 1.00 90.38 86 LYS A C 1
ATOM 741 O O . LYS A 1 86 ? -10.224 8.709 18.829 1.00 90.38 86 LYS A O 1
ATOM 746 N N . TYR A 1 87 ? -9.423 7.252 17.307 1.00 90.56 87 TYR A N 1
ATOM 747 C CA . TYR A 1 87 ? -9.109 6.156 18.212 1.00 90.56 87 TYR A CA 1
ATOM 748 C C . TYR A 1 87 ? -7.653 5.727 18.010 1.00 90.56 87 TYR A C 1
ATOM 750 O O . TYR A 1 87 ? -7.385 4.761 17.297 1.00 90.56 87 TYR A O 1
ATOM 758 N N . PRO A 1 88 ? -6.684 6.404 18.647 1.00 91.31 88 PRO A N 1
ATOM 759 C CA . PRO A 1 88 ? -5.302 5.943 18.652 1.00 91.31 88 PRO A CA 1
ATOM 760 C C . PRO A 1 88 ? -5.181 4.523 19.215 1.00 91.31 88 PRO A C 1
ATOM 762 O O . PRO A 1 88 ? -5.973 4.125 20.069 1.00 91.31 88 PRO A O 1
ATOM 765 N N . VAL A 1 89 ? -4.149 3.777 18.811 1.00 91.12 89 VAL A N 1
ATOM 766 C CA . VAL A 1 89 ? -3.968 2.361 19.199 1.00 91.12 89 VAL A CA 1
ATOM 767 C C . VAL A 1 89 ? -4.035 2.155 20.717 1.00 91.12 89 VAL A C 1
ATOM 769 O O . VAL A 1 89 ? -4.712 1.244 21.182 1.00 91.12 89 VAL A O 1
ATOM 772 N N . PHE A 1 90 ? -3.407 3.028 21.512 1.00 88.69 90 PHE A N 1
ATOM 773 C CA . PHE A 1 90 ? -3.469 2.923 22.976 1.00 88.69 90 PHE A CA 1
ATOM 774 C C . PHE A 1 90 ? -4.902 3.078 23.514 1.00 88.69 90 PHE A C 1
ATOM 776 O O . PHE A 1 90 ? -5.296 2.370 24.435 1.00 88.69 90 PHE A O 1
ATOM 783 N N . LYS A 1 91 ? -5.702 3.970 22.916 1.00 91.75 91 LYS A N 1
ATOM 784 C CA . LYS A 1 91 ? -7.100 4.199 23.294 1.00 91.75 91 LYS A CA 1
ATOM 785 C C . LYS A 1 91 ? -7.966 3.008 22.897 1.00 91.75 91 LYS A C 1
ATOM 787 O O . LYS A 1 91 ? -8.793 2.592 23.698 1.00 91.75 91 LYS A O 1
ATOM 792 N N . GLN A 1 92 ? -7.728 2.427 21.718 1.00 92.88 92 GLN A N 1
ATOM 793 C CA . GLN A 1 92 ? -8.405 1.199 21.289 1.00 92.88 92 GLN A CA 1
ATOM 794 C C . GLN A 1 92 ? -8.165 0.062 22.285 1.00 92.88 92 GLN A C 1
ATOM 796 O O . GLN A 1 92 ? -9.111 -0.545 22.779 1.00 92.88 92 GLN A O 1
ATOM 801 N N . MET A 1 93 ? -6.900 -0.168 22.652 1.00 94.12 93 MET A N 1
ATOM 802 C CA . MET A 1 93 ? -6.531 -1.202 23.621 1.00 94.12 93 MET A CA 1
ATOM 803 C C . MET A 1 93 ? -7.153 -0.962 25.000 1.00 94.12 93 MET A C 1
ATOM 805 O O . MET A 1 93 ? -7.557 -1.917 25.657 1.00 94.12 93 MET A O 1
ATOM 809 N N . ASN A 1 94 ? -7.251 0.295 25.438 1.00 94.88 94 ASN A N 1
ATOM 810 C CA . ASN A 1 94 ? -7.889 0.639 26.708 1.00 94.88 94 ASN A CA 1
ATOM 811 C C . ASN A 1 94 ? -9.398 0.363 26.679 1.00 94.88 94 ASN A C 1
ATOM 813 O O . ASN A 1 94 ? -9.910 -0.255 27.608 1.00 94.88 94 ASN A O 1
ATOM 817 N N . ILE A 1 95 ? -10.087 0.750 25.600 1.00 93.75 95 ILE A N 1
ATOM 818 C CA . ILE A 1 95 ? -11.520 0.476 25.413 1.00 93.75 95 ILE A CA 1
ATOM 819 C C . ILE A 1 95 ? -11.772 -1.037 25.383 1.00 93.75 95 ILE A C 1
ATOM 821 O O . ILE A 1 95 ? -12.649 -1.520 26.085 1.00 93.75 95 ILE A O 1
ATOM 825 N N . MET A 1 96 ? -10.951 -1.814 24.669 1.00 92.75 96 MET A N 1
ATOM 826 C CA . MET A 1 96 ? -11.087 -3.279 24.636 1.00 92.75 96 MET A CA 1
ATOM 827 C C . MET A 1 96 ? -10.857 -3.952 25.995 1.00 92.75 96 MET A C 1
ATOM 829 O O . MET A 1 96 ? -11.389 -5.030 26.244 1.00 92.75 96 MET A O 1
ATOM 833 N N . ARG A 1 97 ? -10.020 -3.366 26.857 1.00 92.56 97 ARG A N 1
ATOM 834 C CA . ARG A 1 97 ? -9.682 -3.942 28.168 1.00 92.56 97 ARG A CA 1
ATOM 835 C C . ARG A 1 97 ? -10.652 -3.544 29.269 1.00 92.56 97 ARG A C 1
ATOM 837 O O . ARG A 1 97 ? -10.798 -4.290 30.233 1.00 92.56 97 ARG A O 1
ATOM 844 N N . SER A 1 98 ? -11.198 -2.335 29.204 1.00 92.75 98 SER A N 1
ATOM 845 C CA . SER A 1 98 ? -11.861 -1.713 30.357 1.00 92.75 98 SER A CA 1
ATOM 846 C C . SER A 1 98 ? -12.990 -0.751 29.988 1.00 92.75 98 SER A C 1
ATOM 848 O O . SER A 1 98 ? -13.561 -0.149 30.893 1.00 92.75 98 SER A O 1
ATOM 850 N N . GLY A 1 99 ? -13.285 -0.572 28.699 1.00 88.44 99 GLY A N 1
ATOM 851 C CA . GLY A 1 99 ? -14.407 0.245 28.247 1.00 88.44 99 GLY A CA 1
ATOM 852 C C . GLY A 1 99 ? -15.743 -0.439 28.511 1.00 88.44 99 GLY A C 1
ATOM 853 O O . GLY A 1 99 ? -15.811 -1.660 28.690 1.00 88.44 99 GLY A O 1
ATOM 854 N N . ASP A 1 100 ? -16.807 0.356 28.536 1.00 91.88 100 ASP A N 1
ATOM 855 C CA . ASP A 1 100 ? -18.157 -0.193 28.594 1.00 91.88 100 ASP A CA 1
ATOM 856 C C . ASP A 1 100 ? -18.611 -0.730 27.223 1.00 91.88 100 ASP A C 1
ATOM 858 O O . ASP A 1 100 ? -18.004 -0.473 26.179 1.00 91.88 100 ASP A O 1
ATOM 862 N N . GLU A 1 101 ? -19.688 -1.514 27.222 1.00 92.94 101 GLU A N 1
ATOM 863 C CA . GLU A 1 101 ? -20.206 -2.156 26.009 1.00 92.94 101 GLU A CA 1
ATOM 864 C C . GLU A 1 101 ? -20.574 -1.135 24.919 1.00 92.94 101 GLU A C 1
ATOM 866 O O . GLU A 1 101 ? -20.355 -1.385 23.734 1.00 92.94 101 GLU A O 1
ATOM 871 N N . LYS A 1 102 ? -21.034 0.060 25.311 1.00 91.25 102 LYS A N 1
ATOM 872 C CA . LYS A 1 102 ? -21.402 1.129 24.374 1.00 91.25 102 LYS A CA 1
ATOM 873 C C . LYS A 1 102 ? -20.173 1.779 23.748 1.00 91.25 102 LYS A C 1
ATOM 875 O O . LYS A 1 102 ? -20.196 2.128 22.569 1.00 91.25 102 LYS A O 1
ATOM 880 N N . GLU A 1 103 ? -19.101 1.965 24.511 1.00 90.56 103 GLU A N 1
ATOM 881 C CA . GLU A 1 103 ? -17.829 2.489 24.015 1.00 90.56 103 GLU A CA 1
ATOM 882 C C . GLU A 1 103 ? -17.151 1.505 23.064 1.00 90.56 103 GLU A C 1
ATOM 884 O O . GLU A 1 103 ? -16.635 1.923 22.021 1.00 90.56 103 GLU A O 1
ATOM 889 N N . ILE A 1 104 ? -17.190 0.211 23.394 1.00 93.19 104 ILE A N 1
ATOM 890 C CA . ILE A 1 104 ? -16.694 -0.861 22.526 1.00 93.19 104 ILE A CA 1
ATOM 891 C C . ILE A 1 104 ? -17.492 -0.882 21.221 1.00 93.19 104 ILE A C 1
ATOM 893 O O . ILE A 1 104 ? -16.887 -0.870 20.149 1.00 93.19 104 ILE A O 1
ATOM 897 N N . GLU A 1 105 ? -18.825 -0.839 21.290 1.00 93.19 105 GLU A N 1
ATOM 898 C CA . GLU A 1 105 ? -19.693 -0.827 20.109 1.00 93.19 105 GLU A CA 1
ATOM 899 C C . GLU A 1 105 ? -19.466 0.424 19.247 1.00 93.19 105 GLU A C 1
ATOM 901 O O . GLU A 1 105 ? -19.280 0.317 18.034 1.00 93.19 105 GLU A O 1
ATOM 906 N N . LYS A 1 106 ? -19.403 1.617 19.857 1.00 91.25 106 LYS A N 1
ATOM 907 C CA . LYS A 1 106 ? -19.169 2.878 19.134 1.00 91.25 106 LYS A CA 1
ATOM 908 C C . LYS A 1 106 ? -17.819 2.871 18.417 1.00 91.25 106 LYS A C 1
ATOM 910 O O . LYS A 1 106 ? -17.740 3.291 17.263 1.00 91.25 106 LYS A O 1
ATOM 915 N N . MET A 1 107 ? -16.767 2.392 19.082 1.00 93.94 107 MET A N 1
ATOM 916 C CA . MET A 1 107 ? -15.440 2.264 18.480 1.00 93.94 107 MET A CA 1
ATOM 917 C C . MET A 1 107 ? -15.420 1.208 17.370 1.00 93.94 107 MET A C 1
ATOM 919 O O . MET A 1 107 ? -14.870 1.475 16.302 1.00 93.94 107 MET A O 1
ATOM 923 N N . GLY A 1 108 ? -16.007 0.034 17.614 1.00 92.56 108 GLY A N 1
ATOM 924 C CA . GLY A 1 108 ? -16.084 -1.058 16.643 1.00 92.56 108 GLY A CA 1
ATOM 925 C C . GLY A 1 108 ? -16.782 -0.605 15.369 1.00 92.56 108 GLY A C 1
ATOM 926 O O . GLY A 1 108 ? -16.178 -0.636 14.302 1.00 92.56 108 GLY A O 1
ATOM 927 N N . LYS A 1 109 ? -17.981 -0.026 15.502 1.00 93.88 109 LYS A N 1
ATOM 928 C CA . LYS A 1 109 ? -18.749 0.511 14.374 1.00 93.88 109 LYS A CA 1
ATOM 929 C C . LYS A 1 109 ? -17.976 1.575 13.597 1.00 93.88 109 LYS A C 1
ATOM 931 O O . LYS A 1 109 ? -17.994 1.566 12.372 1.00 93.88 109 LYS A O 1
ATOM 936 N N . TYR A 1 110 ? -17.274 2.474 14.291 1.00 92.69 110 TYR A N 1
ATOM 937 C CA . TYR A 1 110 ? -16.415 3.460 13.635 1.00 92.69 110 TYR A CA 1
ATOM 938 C C . TYR A 1 110 ? -15.339 2.770 12.790 1.00 92.69 110 TYR A C 1
ATOM 940 O O . TYR A 1 110 ? -15.234 3.030 11.598 1.00 92.69 110 TYR A O 1
ATOM 948 N N . ILE A 1 111 ? -14.557 1.860 13.376 1.00 92.25 111 ILE A N 1
ATOM 949 C CA . ILE A 1 111 ? -13.481 1.154 12.664 1.00 92.25 111 ILE A CA 1
ATOM 950 C C . ILE A 1 111 ? -14.035 0.345 11.485 1.00 92.25 111 ILE A C 1
ATOM 952 O O . ILE A 1 111 ? -13.459 0.402 10.395 1.00 92.25 111 ILE A O 1
ATOM 956 N N . ASP A 1 112 ? -15.142 -0.362 11.683 1.00 92.75 112 ASP A N 1
ATOM 957 C CA . ASP A 1 112 ? -15.748 -1.236 10.682 1.00 92.75 112 ASP A CA 1
ATOM 958 C C . ASP A 1 112 ? -16.233 -0.459 9.457 1.00 92.75 112 ASP A C 1
ATOM 960 O O . ASP A 1 112 ? -15.977 -0.897 8.340 1.00 92.75 112 ASP A O 1
ATOM 964 N N . GLU A 1 113 ? -16.827 0.726 9.622 1.00 92.75 113 GLU A N 1
ATOM 965 C CA . GLU A 1 113 ? -17.266 1.560 8.491 1.00 92.75 113 GLU A CA 1
ATOM 966 C C . GLU A 1 113 ? -16.087 2.022 7.614 1.00 92.75 113 GLU A C 1
ATOM 968 O O . GLU A 1 113 ? -16.123 1.876 6.388 1.00 92.75 113 GLU A O 1
ATOM 973 N N . TYR A 1 114 ? -14.984 2.492 8.214 1.00 89.94 114 TYR A N 1
ATOM 974 C CA . TYR A 1 114 ? -13.780 2.873 7.453 1.00 89.94 114 TYR A CA 1
ATOM 975 C C . TYR A 1 114 ? -13.080 1.657 6.821 1.00 89.94 114 TYR A C 1
ATOM 977 O O . TYR A 1 114 ? -12.485 1.758 5.740 1.00 89.94 114 TYR A O 1
ATOM 985 N N . ARG A 1 115 ? -13.136 0.485 7.466 1.00 89.25 115 ARG A N 1
ATOM 986 C CA . ARG A 1 115 ? -12.605 -0.767 6.904 1.00 89.25 115 ARG A CA 1
ATOM 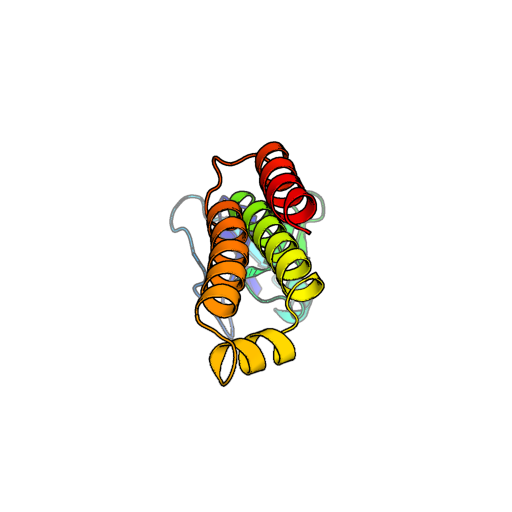987 C C . ARG A 1 115 ? -13.469 -1.293 5.764 1.00 89.25 115 ARG A C 1
ATOM 989 O O . ARG A 1 115 ? -12.911 -1.723 4.759 1.00 89.25 115 ARG A O 1
ATOM 996 N N . ALA A 1 116 ? -14.789 -1.204 5.881 1.00 89.19 116 ALA A N 1
ATOM 997 C CA . ALA A 1 116 ? -15.726 -1.554 4.824 1.00 89.19 116 ALA A CA 1
ATOM 998 C C . ALA A 1 116 ? -15.525 -0.646 3.606 1.00 89.19 116 ALA A C 1
ATOM 1000 O O . ALA A 1 116 ? -15.373 -1.145 2.497 1.00 89.19 116 ALA A O 1
ATOM 1001 N N . TRP A 1 117 ? -15.419 0.671 3.812 1.00 90.75 117 TRP A N 1
ATOM 1002 C CA . TRP A 1 117 ? -15.115 1.615 2.736 1.00 90.75 117 TRP A CA 1
ATOM 1003 C C . TRP A 1 117 ? -13.758 1.338 2.075 1.00 90.75 117 TRP A C 1
ATOM 1005 O O . TRP A 1 117 ? -13.675 1.241 0.854 1.00 90.75 117 TRP A O 1
ATOM 1015 N N . SER A 1 118 ? -12.683 1.160 2.848 1.00 86.62 118 SER A N 1
ATOM 1016 C CA . SER A 1 118 ? -11.350 0.953 2.255 1.00 86.62 118 SER A CA 1
ATOM 1017 C C . SER A 1 118 ? -11.182 -0.383 1.533 1.00 86.62 118 SER A C 1
ATOM 1019 O O . SER A 1 118 ? -10.317 -0.476 0.667 1.00 86.62 118 SER A O 1
ATOM 1021 N N . ASN A 1 119 ? -11.982 -1.400 1.863 1.00 82.75 119 ASN A N 1
ATOM 1022 C CA . ASN A 1 119 ? -11.945 -2.705 1.202 1.00 82.75 119 ASN A CA 1
ATOM 1023 C C . ASN A 1 119 ? -12.919 -2.829 0.018 1.00 82.75 119 ASN A C 1
ATOM 1025 O O . ASN A 1 119 ? -12.786 -3.778 -0.751 1.00 82.75 119 ASN A O 1
ATOM 1029 N N . ASP A 1 120 ? -13.872 -1.905 -0.138 1.00 81.00 120 ASP A N 1
ATOM 1030 C CA . ASP A 1 120 ? -14.844 -1.912 -1.232 1.00 81.00 120 ASP A CA 1
ATOM 1031 C C . ASP A 1 120 ? -14.530 -0.812 -2.256 1.00 81.00 120 ASP A C 1
ATOM 1033 O O . ASP A 1 120 ? -14.671 0.382 -1.989 1.00 81.00 120 ASP A O 1
ATOM 1037 N N . HIS A 1 121 ? -14.113 -1.228 -3.450 1.00 70.12 121 HIS A N 1
ATOM 1038 C CA . HIS A 1 121 ? -13.750 -0.336 -4.552 1.00 70.12 121 HIS A CA 1
ATOM 1039 C C . HIS A 1 121 ? -14.947 0.372 -5.197 1.00 70.12 121 HIS A C 1
ATOM 1041 O O . HIS A 1 121 ? -14.758 1.380 -5.872 1.00 70.12 121 HIS A O 1
ATOM 1047 N N . SER A 1 122 ? -16.170 -0.124 -4.992 1.00 75.75 122 SER A N 1
ATOM 1048 C CA . SER A 1 122 ? -17.379 0.505 -5.537 1.00 75.7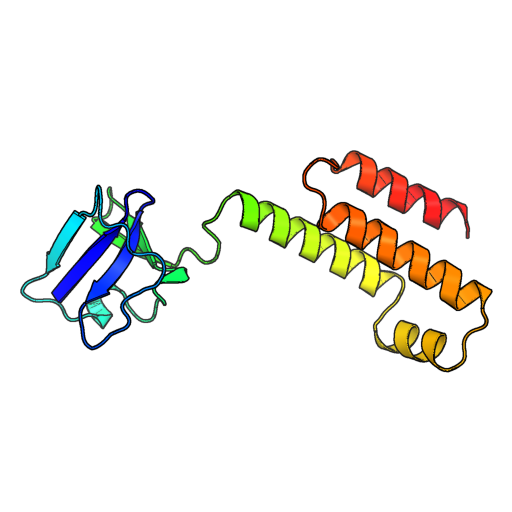5 122 SER A CA 1
ATOM 1049 C C . SER A 1 122 ? -17.793 1.762 -4.763 1.00 75.75 122 SER A C 1
ATOM 1051 O O . SER A 1 122 ? -18.522 2.606 -5.283 1.00 75.75 122 SER A O 1
ATOM 1053 N N . ARG A 1 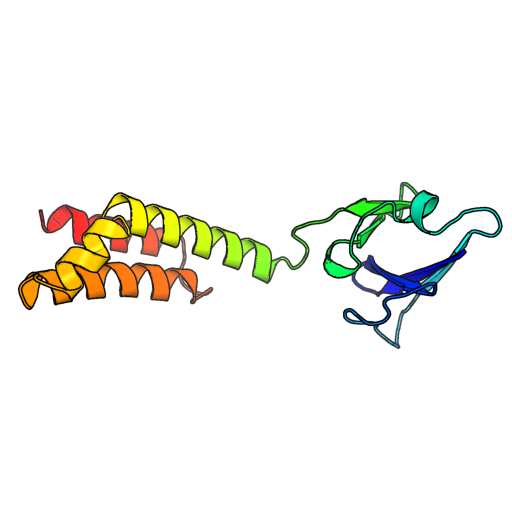123 ? -17.298 1.911 -3.529 1.00 75.94 123 ARG A N 1
ATOM 1054 C CA . ARG A 1 123 ? -17.644 3.005 -2.619 1.00 75.94 123 ARG A CA 1
ATOM 1055 C C . ARG A 1 123 ? -16.801 4.240 -2.940 1.00 75.94 123 ARG A C 1
ATOM 1057 O O . ARG A 1 123 ? -15.586 4.230 -2.770 1.00 75.94 123 ARG A O 1
ATOM 1064 N N . GLY A 1 124 ? -17.407 5.324 -3.413 1.00 77.81 124 GLY A N 1
ATOM 1065 C CA . GLY A 1 124 ? -16.687 6.564 -3.744 1.00 77.81 124 GLY A CA 1
ATOM 1066 C C . GLY A 1 124 ? -16.169 7.339 -2.520 1.00 77.81 124 GLY A C 1
ATOM 1067 O O . GLY A 1 124 ? -16.437 6.982 -1.371 1.00 77.81 124 GLY A O 1
ATOM 1068 N N . ILE A 1 125 ? -15.449 8.441 -2.758 1.00 77.00 125 ILE A N 1
ATOM 1069 C CA . ILE A 1 125 ? -15.021 9.381 -1.698 1.00 77.00 125 ILE A CA 1
ATOM 1070 C C . ILE A 1 125 ? -16.234 10.039 -1.017 1.00 77.00 125 ILE A C 1
ATOM 1072 O O . ILE A 1 125 ? -16.212 10.256 0.187 1.00 77.00 125 ILE A O 1
ATOM 1076 N N . GLU A 1 126 ? -17.334 10.257 -1.739 1.00 81.62 126 GLU A N 1
ATOM 1077 C CA . GLU A 1 126 ? -18.581 10.816 -1.187 1.00 81.62 126 GLU A CA 1
ATOM 1078 C C . GLU A 1 126 ? -19.149 9.995 -0.016 1.00 81.62 126 GLU A C 1
ATOM 1080 O O . GLU A 1 126 ? -19.826 10.516 0.869 1.00 81.62 126 GLU A O 1
ATOM 1085 N N . GLU A 1 127 ? -18.894 8.686 0.014 1.00 82.31 127 GLU A N 1
ATOM 1086 C CA . GLU A 1 127 ? -19.323 7.848 1.131 1.00 82.31 127 GLU A CA 1
ATOM 1087 C C . GLU A 1 127 ? -18.412 7.977 2.349 1.00 82.31 127 GLU A C 1
ATOM 1089 O O . GLU A 1 127 ? -18.893 7.834 3.472 1.00 82.31 127 GLU A O 1
ATOM 1094 N N . LEU A 1 128 ? -17.135 8.313 2.148 1.00 81.50 128 LEU A N 1
ATOM 1095 C CA . LEU A 1 128 ? -16.225 8.650 3.240 1.00 81.50 128 LEU A CA 1
ATOM 1096 C C . LEU A 1 128 ? -16.714 9.900 3.982 1.00 81.50 128 LEU A C 1
ATOM 1098 O O . LEU A 1 128 ? -16.746 9.905 5.210 1.00 81.50 128 LEU A O 1
ATOM 1102 N N . GLU A 1 129 ? -17.169 10.919 3.250 1.00 81.81 129 GLU A N 1
ATOM 1103 C CA . GLU A 1 129 ? -17.735 12.147 3.829 1.00 81.81 129 GLU A CA 1
ATOM 1104 C C . GLU A 1 129 ? -19.015 11.866 4.630 1.00 81.81 129 GLU A C 1
ATOM 1106 O O . GLU A 1 129 ? -19.226 12.435 5.701 1.00 81.81 129 GLU A O 1
ATOM 1111 N N . LYS A 1 130 ? -19.860 10.937 4.160 1.00 85.31 130 LYS A N 1
ATOM 1112 C CA . LYS A 1 130 ? -21.056 10.495 4.902 1.00 85.31 130 LYS A CA 1
ATOM 1113 C C . LYS A 1 130 ? -20.692 9.760 6.189 1.00 85.31 130 LYS A C 1
ATOM 1115 O O . LYS A 1 130 ? -21.340 9.984 7.212 1.00 85.31 130 LYS A O 1
ATOM 1120 N N . ILE A 1 131 ? -19.670 8.899 6.146 1.00 84.88 131 ILE A N 1
ATOM 1121 C CA . ILE A 1 131 ? -19.144 8.226 7.339 1.00 84.88 131 ILE A CA 1
ATOM 1122 C C . ILE A 1 131 ? -18.666 9.288 8.337 1.00 84.88 131 ILE A C 1
ATOM 1124 O O . ILE A 1 131 ? -19.125 9.281 9.478 1.00 84.88 131 ILE A O 1
ATOM 1128 N N . GLU A 1 132 ? -17.843 10.247 7.903 1.00 83.12 132 GLU A N 1
ATOM 1129 C CA . GLU A 1 132 ? -17.351 11.349 8.747 1.00 83.12 132 GLU A CA 1
ATOM 1130 C C . GLU A 1 132 ? -18.507 12.144 9.380 1.00 83.12 132 GLU A C 1
ATOM 1132 O O . GLU A 1 132 ? -18.594 12.245 10.608 1.00 83.12 132 GLU A O 1
ATOM 1137 N N . ALA A 1 133 ? -19.469 12.597 8.572 1.00 79.75 133 ALA A N 1
ATOM 1138 C CA . ALA A 1 133 ? -20.627 13.354 9.045 1.00 79.75 133 ALA A CA 1
ATOM 1139 C C . ALA A 1 133 ? -21.483 12.577 10.063 1.00 79.75 133 ALA A C 1
ATOM 1141 O O . ALA A 1 133 ? -21.997 13.161 11.019 1.00 79.75 133 ALA A O 1
ATOM 1142 N N . SER A 1 134 ? -21.624 11.257 9.894 1.00 81.69 134 SER A N 1
ATOM 1143 C CA . SER A 1 134 ? -22.418 10.420 10.802 1.00 81.69 134 SER A CA 1
ATOM 1144 C C . SER A 1 134 ? -21.824 10.330 12.213 1.00 81.69 134 SER A C 1
ATOM 1146 O O . SER A 1 134 ? -22.561 10.260 13.200 1.00 81.69 134 SER A O 1
ATOM 1148 N N . PHE A 1 135 ? -20.496 10.383 12.333 1.00 79.25 135 PHE A N 1
ATOM 1149 C CA . PHE A 1 135 ? -19.808 10.283 13.618 1.00 79.25 135 PHE A CA 1
ATOM 1150 C C . PHE A 1 135 ? -19.531 11.642 14.266 1.00 79.25 135 PHE A C 1
ATOM 1152 O O . PHE A 1 135 ? -19.461 11.700 15.498 1.00 79.25 135 PHE A O 1
ATOM 1159 N N . ASP A 1 136 ? -19.453 12.720 13.483 1.00 70.62 136 ASP A N 1
ATOM 1160 C CA . ASP A 1 136 ? -19.369 14.090 14.004 1.00 70.62 136 ASP A CA 1
ATOM 1161 C C . ASP A 1 136 ? -20.727 14.611 14.502 1.00 70.62 136 ASP A C 1
ATOM 1163 O O . ASP A 1 136 ? -20.782 15.304 15.514 1.00 70.62 136 ASP A O 1
ATOM 1167 N N . ALA A 1 137 ? -21.844 14.193 13.894 1.00 60.03 137 ALA A N 1
ATOM 1168 C CA . ALA A 1 137 ? -23.193 14.524 14.374 1.00 60.03 137 ALA A CA 1
ATOM 1169 C C . ALA A 1 137 ? -23.585 13.820 15.694 1.00 60.03 137 ALA A C 1
ATOM 1171 O O . ALA A 1 137 ? -24.609 14.150 16.289 1.00 60.03 137 ALA A O 1
ATOM 1172 N N . THR A 1 138 ? -22.783 12.849 16.152 1.00 53.66 138 THR A N 1
ATOM 1173 C CA . THR A 1 138 ? -23.033 12.037 17.361 1.00 53.66 138 THR A CA 1
ATOM 1174 C C . THR A 1 138 ? -22.074 12.401 18.518 1.00 53.66 138 THR A C 1
ATOM 1176 O O . THR A 1 138 ? -21.757 11.551 19.368 1.00 53.66 138 THR A O 1
ATOM 1179 N N . GLN A 1 139 ? -21.543 13.633 18.516 1.00 45.31 139 GLN A N 1
ATOM 1180 C CA . GLN A 1 139 ? -20.799 14.242 19.630 1.00 45.31 139 GLN A CA 1
ATOM 1181 C C . GLN A 1 139 ? -21.661 15.266 20.375 1.00 45.31 139 GLN A C 1
ATOM 1183 O O . GLN A 1 139 ? -22.461 14.803 21.215 1.00 45.31 139 GLN A O 1
#

Sequence (139 aa):
MYIFINPDNSVNYANNHPVNWHLFHEGLRLIEFPEKELFEVVKDIPPEYARWDEELQEVYHAPDFLPEKLELNERRRLARERIVSKYPVFKQMNIMRSGDEKEIEKMGKYIDEYRAWSNDHSRGIEELEKIEASFDATQ

Secondary structure (DSSP, 8-state):
-EEEE-TT-BEEEESSS---SS--SSS-EEEE-TT--HHHHTTT--TTTEEEETTTTEEEE-TT--HHHHHHHHHHHHHHHHHHHHS-HHHHHHHHHH--HHHHHHHHHHHHHHHHHHH-TTS-HHHHHHHHHHHHTT-

Foldseek 3Di:
DKWKQDPLQQIDDDPPDDDDDPDDPPPIDIDDDPPDDPCVQANPADSVQWGADPVVRGTDGHPAPDVVVNLLVVLVVVLVVVLCVVQNPVNLVCCVVPNDPVSPVLSVVLSVQSVVQSVDPVRDVVVVVVSVVVNVVVD

Radius of gyration: 22.62 Å; Cα contacts (8 Å, |Δi|>4): 152; chains: 1; bounding box: 52×32×55 Å

Organism: NCBI:txid1444977

Mean predicted aligned error: 13.86 Å

Solvent-accessible surface area (backbone atoms only — not comparable to full-atom values): 8057 Å² total; per-residue (Å²): 69,44,40,37,32,29,79,85,32,38,29,40,41,72,69,101,59,67,77,73,80,80,78,50,92,66,74,53,41,80,48,79,36,90,90,45,56,64,54,78,55,50,52,94,48,54,52,89,24,22,28,61,39,81,90,76,72,42,57,44,80,40,91,58,88,44,74,72,54,40,55,38,50,49,37,44,48,52,34,49,53,56,41,41,71,79,46,34,70,72,53,48,55,47,32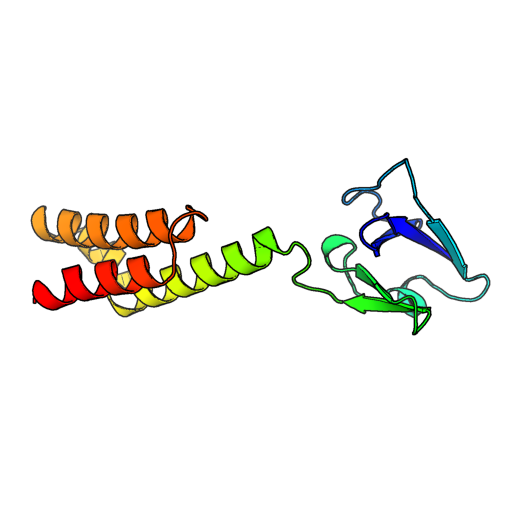,76,72,72,45,54,73,67,55,40,48,55,51,48,55,54,50,49,53,41,49,52,47,33,73,35,88,86,54,56,71,72,54,53,54,50,55,51,50,60,59,63,76,70,113

pLDDT: mean 80.51, std 12.29, range [45.31, 94.88]